Protein AF-A0A9W7FMJ3-F1 (afdb_monomer_lite)

Radius of gyration: 14.52 Å; chains: 1; bounding box: 30×24×42 Å

InterPro domains:
  IPR060751 Uncharacterised conserved protein UCP020893 [PF27721] (3-104)

Secondary structure (DSSP, 8-state):
-HHHHHHHHHHHHHHHHHHHHHHHT--TTSTTHHHHHHHHHHHHHHHHHHHHHHHHHHTTSHHHHHHHHHHHHHHHTT---TTHHHHHHHT--HHHHHHHHHHHHHHHHS--

Structure (mmCIF, N/CA/C/O backbone):
data_AF-A0A9W7FMJ3-F1
#
_entry.id   AF-A0A9W7FMJ3-F1
#
loop_
_atom_site.group_PDB
_atom_site.id
_atom_site.type_symbol
_atom_site.label_atom_id
_atom_site.label_alt_id
_atom_site.label_comp_id
_atom_site.label_asym_id
_atom_site.label_entity_id
_atom_site.label_seq_id
_atom_site.pdbx_PDB_ins_code
_atom_site.Cartn_x
_atom_site.Cartn_y
_atom_site.Cartn_z
_atom_site.occupancy
_atom_site.B_iso_or_equiv
_atom_site.auth_seq_id
_atom_site.auth_comp_id
_atom_site.auth_asym_id
_atom_site.auth_atom_id
_atom_site.pdbx_PDB_model_num
ATOM 1 N N . MET A 1 1 ? -12.040 -12.844 10.402 1.00 58.56 1 MET A N 1
ATOM 2 C CA . MET A 1 1 ? -12.272 -11.379 10.336 1.00 58.56 1 MET A CA 1
ATOM 3 C C . MET A 1 1 ? -10.943 -10.646 10.214 1.00 58.56 1 MET A C 1
ATOM 5 O O . MET A 1 1 ? -10.829 -9.826 9.324 1.00 58.56 1 MET A O 1
ATOM 9 N N . GLU A 1 2 ? -9.931 -11.008 11.012 1.00 62.91 2 GLU A N 1
ATOM 10 C CA . GLU A 1 2 ? -8.530 -10.559 10.854 1.00 62.91 2 GLU A CA 1
ATOM 11 C C . GLU A 1 2 ? -7.978 -10.772 9.437 1.00 62.91 2 GLU A C 1
ATOM 13 O O . GLU A 1 2 ? -7.602 -9.817 8.766 1.00 62.91 2 GLU A O 1
ATOM 18 N N . GLU A 1 3 ? -8.136 -11.988 8.911 1.00 81.25 3 GLU A N 1
ATOM 19 C CA . GLU A 1 3 ? -7.758 -12.336 7.535 1.00 81.25 3 GLU A CA 1
ATOM 20 C C . GLU A 1 3 ? -8.421 -11.443 6.468 1.00 81.25 3 GLU A C 1
ATOM 22 O O . GLU A 1 3 ? -7.859 -11.234 5.401 1.00 81.25 3 GLU A O 1
ATOM 27 N N . LEU A 1 4 ? -9.612 -10.881 6.725 1.00 87.00 4 LEU A N 1
ATOM 28 C CA . LEU A 1 4 ? -10.320 -10.063 5.732 1.00 87.00 4 LEU A CA 1
ATOM 29 C C . LEU A 1 4 ? -9.680 -8.676 5.571 1.00 87.00 4 LEU A C 1
ATOM 31 O O . LEU A 1 4 ? -9.635 -8.155 4.455 1.00 87.00 4 LEU A O 1
ATOM 35 N N . VAL A 1 5 ? -9.195 -8.080 6.666 1.00 91.25 5 VAL A N 1
ATOM 36 C CA . VAL A 1 5 ? -8.499 -6.785 6.639 1.00 91.25 5 VAL A CA 1
ATOM 37 C C . VAL A 1 5 ? -7.168 -6.942 5.915 1.00 91.25 5 VAL A C 1
ATOM 39 O O . VAL A 1 5 ? -6.920 -6.223 4.949 1.00 91.25 5 VAL A O 1
ATOM 42 N N . GLU A 1 6 ? -6.369 -7.938 6.298 1.00 90.88 6 GLU A N 1
ATOM 43 C CA . GLU A 1 6 ? -5.079 -8.216 5.661 1.00 90.88 6 GLU A CA 1
ATOM 44 C C . GLU A 1 6 ? -5.225 -8.525 4.168 1.00 90.88 6 GLU A C 1
ATOM 46 O O . GLU A 1 6 ? -4.547 -7.907 3.348 1.00 90.88 6 GLU A O 1
ATOM 51 N N . LEU A 1 7 ? -6.166 -9.397 3.781 1.00 91.56 7 LEU A N 1
ATOM 52 C CA . LEU A 1 7 ? -6.439 -9.689 2.368 1.00 91.56 7 LEU A CA 1
ATOM 53 C C . LEU A 1 7 ? -6.870 -8.434 1.596 1.00 91.56 7 LEU A C 1
ATOM 55 O O . LEU A 1 7 ? -6.494 -8.247 0.437 1.00 91.56 7 LEU A O 1
ATOM 59 N N . SER A 1 8 ? -7.654 -7.555 2.222 1.00 94.12 8 SER A N 1
ATOM 60 C CA . SER A 1 8 ? -8.094 -6.307 1.591 1.00 94.12 8 SER A CA 1
ATOM 61 C C . SER A 1 8 ? -6.945 -5.317 1.419 1.00 94.12 8 SER A C 1
ATOM 63 O O . SER A 1 8 ? -6.867 -4.653 0.387 1.00 94.12 8 SER A O 1
ATOM 65 N N . ILE A 1 9 ? -6.025 -5.257 2.381 1.00 95.44 9 ILE A N 1
ATOM 66 C CA . ILE A 1 9 ? -4.807 -4.449 2.297 1.00 95.44 9 ILE A CA 1
ATOM 67 C C . ILE A 1 9 ? -3.863 -5.009 1.228 1.00 95.44 9 ILE A C 1
ATOM 69 O O . ILE A 1 9 ? -3.369 -4.253 0.394 1.00 95.44 9 ILE A O 1
ATOM 73 N N . MET A 1 10 ? -3.679 -6.330 1.146 1.00 94.56 10 MET A N 1
ATOM 74 C CA . MET A 1 10 ? -2.869 -6.961 0.093 1.00 94.56 10 MET A CA 1
ATOM 75 C C . MET A 1 10 ? -3.399 -6.656 -1.317 1.00 94.56 10 MET A C 1
ATOM 77 O O . MET A 1 10 ? -2.602 -6.424 -2.228 1.00 94.56 10 MET A O 1
ATOM 81 N N . ASN A 1 11 ? -4.723 -6.551 -1.487 1.00 94.94 11 ASN A N 1
ATOM 82 C CA . ASN A 1 11 ? -5.364 -6.120 -2.740 1.00 94.94 11 ASN A CA 1
ATOM 83 C C . ASN A 1 11 ? -5.108 -4.646 -3.109 1.00 94.94 11 ASN A C 1
ATOM 85 O O . ASN A 1 11 ? -5.472 -4.215 -4.203 1.00 94.94 11 ASN A O 1
ATOM 89 N N . VAL A 1 12 ? -4.480 -3.871 -2.225 1.00 97.62 12 VAL A N 1
ATOM 90 C CA . VAL A 1 12 ? -3.972 -2.522 -2.501 1.00 97.62 12 VAL A CA 1
ATOM 91 C C . VAL A 1 12 ? -2.461 -2.557 -2.694 1.00 97.62 12 VAL A C 1
ATOM 93 O O . VAL A 1 12 ? -1.958 -2.076 -3.710 1.00 97.62 12 VAL A O 1
ATOM 96 N N . ILE A 1 13 ? -1.738 -3.156 -1.750 1.00 96.56 13 ILE A N 1
ATOM 97 C CA . ILE A 1 13 ? -0.274 -3.124 -1.699 1.00 96.56 13 ILE A CA 1
ATOM 98 C C . ILE A 1 13 ? 0.358 -3.871 -2.875 1.00 96.56 13 ILE A C 1
ATOM 100 O O . ILE A 1 13 ? 1.215 -3.312 -3.561 1.00 96.56 13 ILE A O 1
ATOM 104 N N . MET A 1 14 ? -0.084 -5.100 -3.170 1.00 96.69 14 MET A N 1
ATOM 105 C CA . MET A 1 14 ? 0.528 -5.884 -4.250 1.00 96.69 14 MET A CA 1
ATOM 106 C C . MET A 1 14 ? 0.305 -5.246 -5.629 1.00 96.69 14 MET A C 1
ATOM 108 O O . MET A 1 14 ? 1.280 -5.083 -6.364 1.00 96.69 14 MET A O 1
ATOM 112 N N . PRO A 1 15 ? -0.918 -4.816 -6.007 1.00 97.38 15 PRO A N 1
ATOM 113 C CA . PRO A 1 15 ? -1.113 -4.158 -7.296 1.00 97.38 15 PRO A CA 1
ATOM 114 C C . PRO A 1 15 ? -0.409 -2.797 -7.383 1.00 97.38 15 PRO A C 1
ATOM 116 O O . PRO A 1 15 ? 0.015 -2.410 -8.469 1.00 97.38 15 PRO A O 1
ATOM 119 N N . THR A 1 16 ? -0.214 -2.093 -6.263 1.00 97.81 16 THR A N 1
ATOM 120 C CA . THR A 1 16 ? 0.585 -0.854 -6.223 1.00 97.81 16 THR A CA 1
ATOM 121 C C . THR A 1 16 ? 2.052 -1.139 -6.559 1.00 97.81 16 THR A C 1
ATOM 123 O O . THR A 1 16 ? 2.614 -0.506 -7.456 1.00 97.81 16 THR A O 1
ATOM 126 N N . ALA A 1 17 ? 2.653 -2.154 -5.928 1.00 96.69 17 ALA A N 1
ATOM 127 C CA . ALA A 1 17 ? 4.023 -2.580 -6.223 1.00 96.69 17 ALA A CA 1
ATOM 128 C C . ALA A 1 17 ? 4.192 -3.073 -7.671 1.00 96.69 17 ALA A C 1
ATOM 130 O O . ALA A 1 17 ? 5.204 -2.787 -8.314 1.00 96.69 17 ALA A O 1
ATOM 131 N N . GLN A 1 18 ? 3.194 -3.783 -8.208 1.00 95.38 18 GLN A N 1
ATOM 132 C CA . GLN A 1 18 ? 3.182 -4.232 -9.603 1.00 95.38 18 GLN A CA 1
ATOM 133 C C . GLN A 1 18 ? 3.084 -3.063 -10.584 1.00 95.38 18 GLN A C 1
ATOM 135 O O . GLN A 1 18 ? 3.826 -3.020 -11.562 1.00 95.38 18 GLN A O 1
ATOM 140 N N . ALA A 1 19 ? 2.197 -2.099 -10.325 1.00 95.38 19 ALA A N 1
ATOM 141 C CA . ALA A 1 19 ? 2.082 -0.902 -11.149 1.00 95.38 19 ALA A CA 1
ATOM 142 C C . ALA A 1 19 ? 3.407 -0.130 -11.192 1.00 95.38 19 ALA A C 1
ATOM 144 O O . ALA A 1 19 ? 3.850 0.260 -12.271 1.00 95.38 19 ALA A O 1
ATOM 145 N N . CYS A 1 20 ? 4.063 0.025 -10.038 1.00 95.19 20 CYS A N 1
ATOM 146 C CA . CYS A 1 20 ? 5.390 0.626 -9.945 1.00 95.19 20 CYS A CA 1
ATOM 147 C C . CYS A 1 20 ? 6.422 -0.158 -10.777 1.00 95.19 20 CYS A C 1
ATOM 149 O O . CYS A 1 20 ? 7.081 0.428 -11.632 1.00 95.19 20 CYS A O 1
ATOM 151 N N . HIS A 1 21 ? 6.491 -1.485 -10.625 1.00 93.31 21 HIS A N 1
ATOM 152 C CA . HIS A 1 21 ? 7.405 -2.334 -11.396 1.00 93.31 21 HIS A CA 1
ATOM 153 C C . HIS A 1 21 ? 7.236 -2.167 -12.914 1.00 93.31 21 HIS A C 1
ATOM 155 O O . HIS A 1 21 ? 8.212 -1.939 -13.635 1.00 93.31 21 HIS A O 1
ATOM 161 N N . PHE A 1 22 ? 5.997 -2.238 -13.407 1.00 91.38 22 PHE A N 1
ATOM 162 C CA . PHE A 1 22 ? 5.728 -2.051 -14.830 1.00 91.38 22 PHE A CA 1
ATOM 163 C C . PHE A 1 22 ? 6.058 -0.630 -15.284 1.00 91.38 22 PHE A C 1
ATOM 165 O O . PHE A 1 22 ? 6.600 -0.472 -16.372 1.00 91.38 22 PHE A O 1
ATOM 172 N N . SER A 1 23 ? 5.805 0.383 -14.450 1.00 89.75 23 SER A N 1
ATOM 173 C CA . SER A 1 23 ? 6.173 1.770 -14.744 1.00 89.75 23 SER A CA 1
ATOM 174 C C . SER A 1 23 ? 7.684 1.951 -14.888 1.00 89.75 23 SER A C 1
ATOM 176 O O . SER A 1 23 ? 8.125 2.609 -15.825 1.00 89.75 23 SER A O 1
ATOM 178 N N . LEU A 1 24 ? 8.487 1.361 -13.999 1.00 85.44 24 LEU A N 1
ATOM 179 C CA . LEU A 1 24 ? 9.953 1.410 -14.080 1.00 85.44 24 LEU A CA 1
ATOM 180 C C . LEU A 1 24 ? 10.484 0.658 -15.310 1.00 85.44 24 LEU A C 1
ATOM 182 O O . LEU A 1 24 ? 11.507 1.025 -15.883 1.00 85.44 24 LEU A O 1
ATOM 186 N N . SER A 1 25 ? 9.749 -0.364 -15.749 1.00 83.31 25 SER A N 1
ATOM 187 C CA . SER A 1 25 ? 10.066 -1.170 -16.932 1.00 83.31 25 SER A CA 1
ATOM 188 C C . SER A 1 25 ? 9.666 -0.504 -18.258 1.00 83.31 25 SER A C 1
ATOM 190 O O . SER A 1 25 ? 10.028 -1.001 -19.328 1.00 83.31 25 SER A O 1
ATOM 192 N N . LEU A 1 26 ? 8.944 0.626 -18.231 1.00 78.06 26 LEU A N 1
ATOM 193 C CA . LEU A 1 26 ? 8.621 1.437 -19.412 1.00 78.06 26 LEU A CA 1
ATOM 194 C C . LEU A 1 26 ? 9.836 2.273 -19.845 1.00 78.06 26 LEU A C 1
ATOM 196 O O . LEU A 1 26 ? 9.830 3.501 -19.806 1.00 78.06 26 LEU A O 1
ATOM 200 N N . ASN A 1 27 ? 10.902 1.604 -20.278 1.00 65.06 27 ASN A N 1
ATOM 201 C CA . ASN A 1 27 ? 12.030 2.262 -20.924 1.00 65.06 27 ASN A CA 1
ATOM 202 C C . ASN A 1 27 ? 11.681 2.504 -22.409 1.00 65.06 27 ASN A C 1
ATOM 204 O O . ASN A 1 27 ? 11.331 1.549 -23.102 1.00 65.06 27 ASN A O 1
ATOM 208 N N . PRO A 1 28 ? 11.791 3.733 -22.952 1.00 58.41 28 PRO A N 1
ATOM 209 C CA . PRO A 1 28 ? 11.386 4.058 -24.329 1.00 58.41 28 PRO A CA 1
ATOM 210 C C . PRO A 1 28 ? 12.180 3.351 -25.449 1.00 58.41 28 PRO A C 1
ATOM 212 O O . PRO A 1 28 ? 11.983 3.664 -26.621 1.00 58.41 28 PRO A O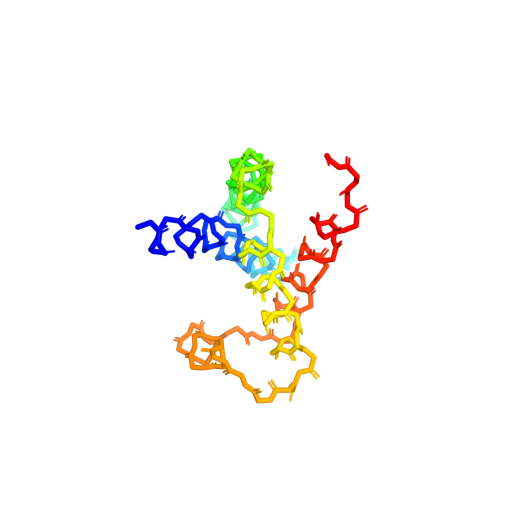 1
ATOM 215 N N . LYS A 1 29 ? 13.089 2.422 -25.124 1.00 55.59 29 LYS A N 1
ATOM 216 C CA . LYS A 1 29 ? 13.976 1.733 -26.076 1.00 55.59 29 LYS A CA 1
ATOM 217 C C . LYS A 1 29 ? 13.641 0.253 -26.322 1.00 55.59 29 LYS A C 1
ATOM 219 O O . LYS A 1 29 ? 14.372 -0.386 -27.073 1.00 55.59 29 LYS A O 1
ATOM 224 N N . THR A 1 30 ? 12.581 -0.297 -25.729 1.00 54.44 30 THR A N 1
ATOM 225 C CA . THR A 1 30 ? 12.204 -1.720 -25.863 1.00 54.44 30 THR A CA 1
ATOM 226 C C . THR A 1 30 ? 10.816 -1.905 -26.484 1.00 54.44 30 THR A C 1
ATOM 228 O O . THR A 1 30 ? 9.891 -1.152 -26.205 1.00 54.44 30 THR A O 1
ATOM 231 N N . GLU A 1 31 ? 10.644 -2.932 -27.322 1.00 56.19 31 GLU A N 1
ATOM 232 C CA . GLU A 1 31 ? 9.382 -3.228 -28.034 1.00 56.19 31 GLU A CA 1
ATOM 233 C C . GLU A 1 31 ? 8.222 -3.662 -27.103 1.00 56.19 31 GLU A C 1
ATOM 235 O O . GLU A 1 31 ? 7.060 -3.642 -27.501 1.00 56.19 31 GLU A O 1
ATOM 240 N N . GLU A 1 32 ? 8.499 -3.972 -25.831 1.00 61.28 32 GLU A N 1
ATOM 241 C CA . GLU A 1 32 ? 7.513 -4.394 -24.815 1.00 61.28 32 GLU A CA 1
ATOM 242 C C . GLU A 1 32 ? 6.661 -3.250 -24.221 1.00 61.28 32 GLU A C 1
ATOM 244 O O . GLU A 1 32 ? 5.830 -3.471 -23.333 1.00 61.28 32 GLU A O 1
ATOM 249 N N . LEU A 1 33 ? 6.822 -2.018 -24.719 1.00 67.38 33 LEU A N 1
ATOM 250 C CA . LEU A 1 33 ? 6.173 -0.811 -24.190 1.00 67.38 33 LEU A CA 1
ATOM 251 C C . LEU A 1 33 ? 4.644 -0.926 -24.075 1.00 67.38 33 LEU A C 1
ATOM 253 O O . LEU A 1 33 ? 4.064 -0.461 -23.094 1.00 67.38 33 LEU A O 1
ATOM 257 N N . GLN A 1 34 ? 3.971 -1.563 -25.038 1.00 72.38 34 GLN A N 1
ATOM 258 C CA . GLN A 1 34 ? 2.506 -1.644 -25.035 1.00 72.38 34 GLN A CA 1
ATOM 259 C C . GLN A 1 34 ? 1.964 -2.661 -24.013 1.00 72.38 34 GLN A C 1
ATOM 261 O O . GLN A 1 34 ? 0.926 -2.417 -23.386 1.00 72.38 34 GLN A O 1
ATOM 266 N N . GLY A 1 35 ? 2.670 -3.779 -23.813 1.00 78.44 35 GLY A N 1
ATOM 267 C CA . GLY A 1 35 ? 2.307 -4.804 -22.831 1.00 78.44 35 GLY A CA 1
ATOM 268 C C . GLY A 1 35 ? 2.465 -4.283 -21.405 1.00 78.44 35 GLY A C 1
ATOM 269 O O . GLY A 1 35 ? 1.506 -4.292 -20.630 1.00 78.44 35 GLY A O 1
ATOM 270 N N . ASN A 1 36 ? 3.633 -3.711 -21.102 1.00 84.25 36 ASN A N 1
ATOM 271 C CA . ASN A 1 36 ? 3.930 -3.152 -19.782 1.00 84.25 36 ASN A CA 1
ATOM 272 C C . ASN A 1 36 ? 3.016 -1.968 -19.441 1.00 84.25 36 ASN A C 1
ATOM 274 O O . ASN A 1 36 ? 2.527 -1.879 -18.316 1.00 84.25 36 ASN A O 1
ATOM 278 N N . ALA A 1 37 ? 2.674 -1.112 -20.411 1.00 85.88 37 ALA A N 1
ATOM 279 C CA . ALA A 1 37 ? 1.736 -0.010 -20.185 1.00 85.88 37 ALA A CA 1
ATOM 280 C C . ALA A 1 37 ? 0.318 -0.510 -19.854 1.00 85.88 37 ALA A C 1
ATOM 282 O O . ALA A 1 37 ? -0.366 0.052 -18.994 1.00 85.88 37 ALA A O 1
ATOM 283 N N . THR A 1 38 ? -0.124 -1.586 -20.512 1.00 90.25 38 THR A N 1
ATOM 284 C CA . THR A 1 38 ? -1.433 -2.201 -20.251 1.00 90.25 38 THR A CA 1
ATOM 285 C C . THR A 1 38 ? -1.474 -2.834 -18.862 1.00 90.25 38 THR A C 1
ATOM 287 O O . THR A 1 38 ? -2.425 -2.606 -18.111 1.00 90.25 38 THR A O 1
ATOM 290 N N . MET A 1 39 ? -0.425 -3.574 -18.494 1.00 92.88 39 MET A N 1
ATOM 291 C CA . MET A 1 39 ? -0.308 -4.200 -17.177 1.00 92.88 39 MET A CA 1
ATOM 292 C C . MET A 1 39 ? -0.235 -3.157 -16.062 1.00 92.88 39 MET A C 1
ATOM 294 O O . MET A 1 39 ? -1.008 -3.246 -15.111 1.00 92.88 39 MET A O 1
ATOM 298 N N . MET A 1 40 ? 0.577 -2.107 -16.228 1.00 94.00 40 MET A N 1
ATOM 299 C CA . MET A 1 40 ? 0.630 -0.967 -15.308 1.00 94.00 40 MET A CA 1
ATOM 300 C C . MET A 1 40 ? -0.766 -0.382 -15.071 1.00 94.00 40 MET A C 1
ATOM 302 O O . MET A 1 40 ? -1.202 -0.245 -13.929 1.00 94.00 40 MET A O 1
ATOM 306 N N . LYS A 1 41 ? -1.504 -0.079 -16.148 1.00 93.50 41 LYS A N 1
ATOM 307 C CA . LYS A 1 41 ? -2.855 0.487 -16.052 1.00 93.50 41 LYS A CA 1
ATOM 308 C C . LYS A 1 41 ? -3.829 -0.456 -15.340 1.00 93.50 41 LYS A C 1
ATOM 310 O O . LYS A 1 41 ? -4.648 -0.000 -14.543 1.00 93.50 41 LYS A O 1
ATOM 315 N N . SER A 1 42 ? -3.752 -1.756 -15.618 1.00 96.12 42 SER A N 1
ATOM 316 C CA . SER A 1 42 ? -4.591 -2.766 -14.964 1.00 96.12 42 SER A CA 1
ATOM 317 C C . SER A 1 42 ? -4.286 -2.883 -13.467 1.00 96.12 42 SER A C 1
ATOM 319 O O . SER A 1 42 ? -5.208 -2.936 -12.648 1.00 96.12 42 SER A O 1
ATOM 321 N N . SER A 1 43 ? -3.006 -2.873 -13.094 1.00 96.88 43 SER A N 1
ATOM 322 C CA . SER A 1 43 ? -2.562 -2.908 -11.699 1.00 96.88 43 SER A CA 1
ATOM 323 C C . SER A 1 43 ? -2.990 -1.651 -10.936 1.00 96.88 43 SER A C 1
ATOM 325 O O . SER A 1 43 ? -3.543 -1.779 -9.845 1.00 96.88 43 SER A O 1
ATOM 327 N N . LEU A 1 44 ? -2.866 -0.458 -11.536 1.00 95.88 44 LEU A N 1
ATOM 328 C CA . LEU A 1 44 ? -3.368 0.796 -10.951 1.00 95.88 44 LEU A CA 1
ATOM 329 C C . LEU A 1 44 ? -4.879 0.747 -10.705 1.00 95.88 44 LEU A C 1
ATOM 331 O O . LEU A 1 44 ? -5.337 1.030 -9.601 1.00 95.88 44 LEU A O 1
ATOM 335 N N . LEU A 1 45 ? -5.658 0.312 -11.700 1.00 96.69 45 LEU A N 1
ATOM 336 C CA . LEU A 1 45 ? -7.109 0.185 -11.554 1.00 96.69 45 LEU A CA 1
ATOM 337 C C . LEU A 1 45 ? -7.491 -0.816 -10.452 1.00 96.69 45 LEU A C 1
ATOM 339 O O . LEU A 1 45 ? -8.487 -0.628 -9.750 1.00 96.69 45 LEU A O 1
ATOM 343 N N . THR A 1 46 ? -6.720 -1.894 -10.312 1.00 97.06 46 THR A N 1
ATOM 344 C CA . THR A 1 46 ? -6.932 -2.897 -9.263 1.00 97.06 46 THR A CA 1
ATOM 345 C C . THR A 1 46 ? -6.646 -2.302 -7.888 1.00 97.06 46 THR A C 1
ATOM 347 O O . THR A 1 46 ? -7.510 -2.398 -7.016 1.00 97.06 46 THR A O 1
ATOM 350 N N . ALA A 1 47 ? -5.514 -1.607 -7.720 1.00 97.00 47 ALA A N 1
ATOM 351 C CA . ALA A 1 47 ? -5.180 -0.903 -6.483 1.00 97.00 47 ALA A CA 1
ATOM 352 C C . ALA A 1 47 ? -6.275 0.107 -6.104 1.00 97.00 47 ALA A C 1
ATOM 354 O O . ALA A 1 47 ? -6.770 0.086 -4.981 1.00 97.00 47 ALA A O 1
ATOM 355 N N . GLU A 1 48 ? -6.736 0.936 -7.046 1.00 96.31 48 GLU A N 1
ATOM 356 C CA . GLU A 1 48 ? -7.798 1.925 -6.812 1.00 96.31 48 GLU A CA 1
ATOM 357 C C . GLU A 1 48 ? -9.116 1.296 -6.343 1.00 96.31 48 GLU A C 1
ATOM 359 O O . GLU A 1 48 ? -9.791 1.828 -5.458 1.00 96.31 48 GLU A O 1
ATOM 364 N N . LYS A 1 49 ? -9.507 0.160 -6.930 1.00 95.88 49 LYS A N 1
ATOM 365 C CA . LYS A 1 49 ? -10.693 -0.581 -6.481 1.00 95.88 49 LYS A CA 1
ATOM 366 C C . LYS A 1 49 ? -10.474 -1.195 -5.100 1.00 95.88 49 LYS A C 1
ATOM 368 O O . LYS A 1 49 ? -11.390 -1.139 -4.282 1.00 95.88 49 LYS A O 1
ATOM 373 N N . GLY A 1 50 ? -9.278 -1.722 -4.835 1.00 96.56 50 GLY A N 1
ATOM 374 C CA . GLY A 1 50 ? -8.872 -2.212 -3.519 1.00 96.56 50 GLY A CA 1
ATOM 375 C C . GLY A 1 50 ? -9.002 -1.131 -2.448 1.00 96.56 50 GLY A C 1
ATOM 376 O O . GLY A 1 50 ? -9.619 -1.373 -1.415 1.00 96.56 50 GLY A O 1
ATOM 377 N N . VAL A 1 51 ? -8.542 0.094 -2.733 1.00 96.75 51 VAL A N 1
ATOM 378 C CA . VAL A 1 51 ? -8.657 1.234 -1.809 1.00 96.75 51 VAL A CA 1
ATOM 379 C C . VAL A 1 51 ? -10.115 1.513 -1.462 1.00 96.75 51 VAL A C 1
ATOM 381 O O . VAL A 1 51 ? -10.440 1.661 -0.290 1.00 96.75 51 VAL A O 1
ATOM 384 N N . LYS A 1 52 ? -11.026 1.508 -2.443 1.00 94.50 52 LYS A N 1
ATOM 385 C CA . LYS A 1 52 ? -12.462 1.721 -2.183 1.00 94.50 52 LYS A CA 1
ATOM 386 C C . LYS A 1 52 ? -13.056 0.655 -1.262 1.00 94.50 52 LYS A C 1
ATOM 388 O O . LYS A 1 52 ? -13.857 0.977 -0.389 1.00 94.50 52 LYS A O 1
ATOM 393 N N . VAL A 1 53 ? -12.675 -0.610 -1.446 1.00 94.06 53 VAL A N 1
ATOM 394 C CA . VAL A 1 53 ? -13.104 -1.702 -0.556 1.00 94.06 53 VAL A CA 1
ATOM 395 C C . VAL A 1 53 ? -12.530 -1.497 0.844 1.00 94.06 53 VAL A C 1
ATOM 397 O O . VAL A 1 53 ? -13.265 -1.577 1.829 1.00 94.06 53 VAL A O 1
ATOM 400 N N . LEU A 1 54 ? -11.243 -1.162 0.933 1.00 95.25 54 LEU A N 1
ATOM 401 C CA . LEU A 1 54 ? -10.562 -0.928 2.198 1.00 95.25 54 LEU A CA 1
ATOM 402 C C . LEU A 1 54 ? -11.153 0.267 2.958 1.00 95.25 54 LEU A C 1
ATOM 404 O O . LEU A 1 54 ? -11.349 0.168 4.160 1.00 95.25 54 LEU A O 1
ATOM 408 N N . GLN A 1 55 ? -11.539 1.349 2.279 1.00 93.94 55 GLN A N 1
ATOM 409 C CA . GLN A 1 55 ? -12.239 2.490 2.883 1.00 93.94 55 GLN A CA 1
ATOM 410 C C . GLN A 1 55 ? -13.593 2.086 3.487 1.00 93.94 55 GLN A C 1
ATOM 412 O O . GLN A 1 55 ? -13.968 2.563 4.559 1.00 93.94 55 GLN A O 1
ATOM 417 N N . VAL A 1 56 ? -14.341 1.192 2.829 1.00 93.69 56 VAL A N 1
ATOM 418 C CA . VAL A 1 56 ? -15.601 0.664 3.381 1.00 93.69 56 VAL A CA 1
ATOM 419 C C . VAL A 1 56 ? -15.343 -0.165 4.640 1.00 93.69 56 VAL A C 1
ATOM 421 O O . VAL A 1 56 ? -16.113 -0.061 5.596 1.00 93.69 56 VAL A O 1
ATOM 424 N N . LEU A 1 57 ? -14.264 -0.953 4.664 1.00 93.69 57 LEU A N 1
ATOM 425 C CA . LEU A 1 57 ? -13.847 -1.694 5.857 1.00 93.69 57 LEU A CA 1
ATOM 426 C C . LEU A 1 57 ? -13.353 -0.761 6.964 1.00 93.69 57 LEU A C 1
ATOM 428 O O . LEU A 1 57 ? -13.769 -0.921 8.107 1.00 93.69 57 LEU A O 1
ATOM 432 N N . ARG A 1 58 ? -12.568 0.267 6.629 1.00 94.19 58 ARG A N 1
ATOM 433 C CA . ARG A 1 58 ? -12.051 1.281 7.559 1.00 94.19 58 ARG A CA 1
ATOM 434 C C . ARG A 1 58 ? -13.170 2.004 8.308 1.00 94.19 58 ARG A C 1
ATOM 436 O O . ARG A 1 58 ? -13.038 2.262 9.494 1.00 94.19 58 ARG A O 1
ATOM 443 N N . ARG A 1 59 ? -14.322 2.247 7.669 1.00 93.88 59 ARG A N 1
ATOM 444 C CA . ARG A 1 59 ? -15.517 2.803 8.345 1.00 93.88 59 ARG A CA 1
ATOM 445 C C . ARG A 1 59 ? -16.075 1.917 9.463 1.00 93.88 59 ARG A C 1
ATOM 447 O O . ARG A 1 59 ? -16.843 2.403 10.286 1.00 93.88 59 ARG A O 1
ATOM 454 N N . ARG A 1 60 ? -15.770 0.618 9.455 1.00 92.75 60 ARG A N 1
ATOM 455 C CA . ARG A 1 60 ? -16.307 -0.382 10.393 1.00 92.75 60 ARG A CA 1
ATOM 456 C C . ARG A 1 60 ? -15.256 -0.895 11.373 1.00 92.75 60 ARG A C 1
ATOM 458 O O . ARG A 1 60 ? -15.587 -1.161 12.519 1.00 92.75 60 ARG A O 1
ATOM 465 N N . GLU A 1 61 ? -14.014 -1.023 10.922 1.00 93.94 61 GLU A N 1
ATOM 466 C CA . GLU A 1 61 ? -12.881 -1.579 11.669 1.00 93.94 61 GLU A CA 1
ATOM 467 C C . GLU A 1 61 ? -11.687 -0.612 11.628 1.00 93.94 61 GLU A C 1
ATOM 469 O O . GLU A 1 61 ? -10.568 -1.009 11.305 1.00 93.94 61 GLU A O 1
ATOM 474 N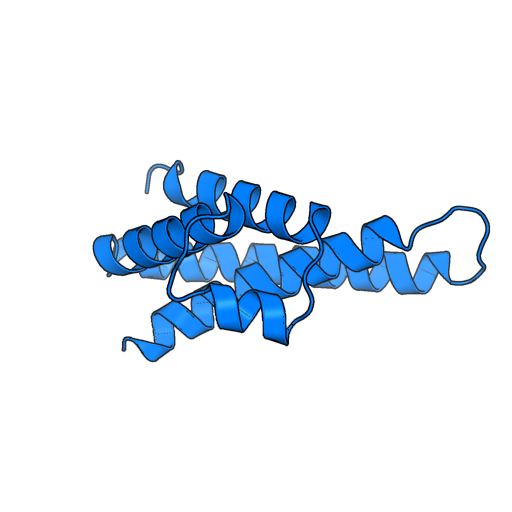 N . ARG A 1 62 ? -11.936 0.675 11.919 1.00 93.75 62 ARG A N 1
ATOM 475 C CA . ARG A 1 62 ? -10.954 1.760 11.759 1.00 93.75 62 ARG A CA 1
ATOM 476 C C . ARG A 1 62 ? -9.621 1.450 12.418 1.00 93.75 62 ARG A C 1
ATOM 478 O O . ARG A 1 62 ? -8.618 1.430 11.724 1.00 93.75 62 ARG A O 1
ATOM 485 N N . ASP A 1 63 ? -9.625 1.158 13.715 1.00 95.25 63 ASP A N 1
ATOM 486 C CA . ASP A 1 63 ? -8.391 0.969 14.485 1.00 95.25 63 ASP A CA 1
ATOM 487 C C . ASP A 1 63 ? -7.545 -0.193 13.948 1.00 95.25 63 ASP A C 1
ATOM 489 O O . ASP A 1 63 ? -6.320 -0.138 13.972 1.00 95.25 63 ASP A O 1
ATOM 493 N N . ARG A 1 64 ? -8.194 -1.236 13.413 1.00 94.62 64 ARG A N 1
ATOM 494 C CA . ARG A 1 64 ? -7.496 -2.387 12.829 1.00 94.62 64 ARG A CA 1
ATOM 495 C C . ARG A 1 64 ? -6.902 -2.039 11.475 1.00 94.62 64 ARG A C 1
ATOM 497 O O . ARG A 1 64 ? -5.737 -2.323 11.241 1.00 94.62 64 ARG A O 1
ATOM 504 N N . VAL A 1 65 ? -7.686 -1.412 10.598 1.00 96.12 65 VAL A N 1
ATOM 505 C CA . VAL A 1 65 ? -7.201 -0.984 9.279 1.00 96.12 65 VAL A CA 1
ATOM 506 C C . VAL A 1 65 ? -6.073 0.037 9.430 1.00 96.12 65 VAL A C 1
ATOM 508 O O . VAL A 1 65 ? -5.028 -0.133 8.810 1.00 96.12 65 VAL A O 1
ATOM 511 N N . ASP A 1 66 ? -6.262 1.053 10.274 1.00 96.81 66 ASP A N 1
ATOM 512 C CA . ASP A 1 66 ? -5.283 2.117 10.504 1.00 96.81 66 ASP A CA 1
ATOM 513 C C . ASP A 1 66 ? -4.019 1.534 11.146 1.00 96.81 66 ASP A C 1
ATOM 515 O O . ASP A 1 66 ? -2.930 1.752 10.626 1.00 96.81 66 ASP A O 1
ATOM 519 N N . GLY A 1 67 ? -4.154 0.678 12.166 1.00 95.75 67 GLY A N 1
ATOM 520 C CA . GLY A 1 67 ? -3.015 0.005 12.796 1.00 95.75 67 GLY A CA 1
ATOM 521 C C . GLY A 1 67 ? -2.220 -0.890 11.838 1.00 95.75 67 GLY A C 1
ATOM 522 O O . GLY A 1 67 ? -0.988 -0.879 11.863 1.00 95.75 67 GLY A O 1
ATOM 523 N N . THR A 1 68 ? -2.884 -1.636 10.946 1.00 96.00 68 THR A N 1
ATOM 524 C CA . THR A 1 68 ? -2.177 -2.439 9.934 1.00 96.00 68 THR A CA 1
ATOM 525 C C . THR A 1 68 ? -1.487 -1.554 8.890 1.00 96.00 68 THR A C 1
ATOM 527 O O . THR A 1 68 ? -0.344 -1.829 8.530 1.00 96.00 68 THR A O 1
ATOM 530 N N . LEU A 1 69 ? -2.130 -0.476 8.424 1.00 97.00 69 LEU A N 1
ATOM 531 C CA . LEU A 1 69 ? -1.522 0.477 7.483 1.00 97.00 69 LEU A CA 1
ATOM 532 C C . LEU A 1 69 ? -0.321 1.212 8.099 1.00 97.00 69 LEU A C 1
ATOM 534 O O . LEU A 1 69 ? 0.690 1.392 7.425 1.00 97.00 69 LEU A O 1
ATOM 538 N N . GLU A 1 70 ? -0.397 1.585 9.377 1.00 96.62 70 GLU A N 1
ATOM 539 C CA . GLU A 1 70 ? 0.717 2.172 10.130 1.00 96.62 70 GLU A CA 1
ATOM 540 C C . GLU A 1 70 ? 1.863 1.173 10.338 1.00 96.62 70 GLU A C 1
ATOM 542 O O . GLU A 1 70 ? 3.030 1.548 10.233 1.00 96.62 70 GLU A O 1
ATOM 547 N N . SER A 1 71 ? 1.558 -0.104 10.599 1.00 95.88 71 SER A N 1
ATOM 548 C CA . SER A 1 71 ? 2.567 -1.171 10.672 1.00 95.88 71 SER A CA 1
ATOM 549 C C . SER A 1 71 ? 3.312 -1.313 9.339 1.00 95.88 71 SER A C 1
ATOM 551 O O . SER A 1 71 ? 4.540 -1.289 9.313 1.00 95.88 71 SER A O 1
ATOM 553 N N . ILE A 1 72 ? 2.581 -1.325 8.218 1.00 96.19 72 ILE A N 1
ATOM 554 C CA . ILE A 1 72 ? 3.170 -1.336 6.870 1.00 96.19 72 ILE A CA 1
ATOM 555 C C . ILE A 1 72 ? 4.034 -0.099 6.624 1.00 96.19 72 ILE A C 1
ATOM 557 O O . ILE A 1 72 ? 5.140 -0.234 6.101 1.00 96.19 72 ILE A O 1
ATOM 561 N N . ARG A 1 73 ? 3.549 1.100 6.977 1.00 95.75 73 ARG A N 1
ATOM 562 C CA . ARG A 1 73 ? 4.294 2.349 6.765 1.00 95.75 73 ARG A CA 1
ATOM 563 C C . ARG A 1 73 ? 5.631 2.330 7.504 1.00 95.75 73 ARG A C 1
ATOM 565 O O . ARG A 1 73 ? 6.654 2.606 6.891 1.00 95.75 73 ARG A O 1
ATOM 572 N N . ARG A 1 74 ?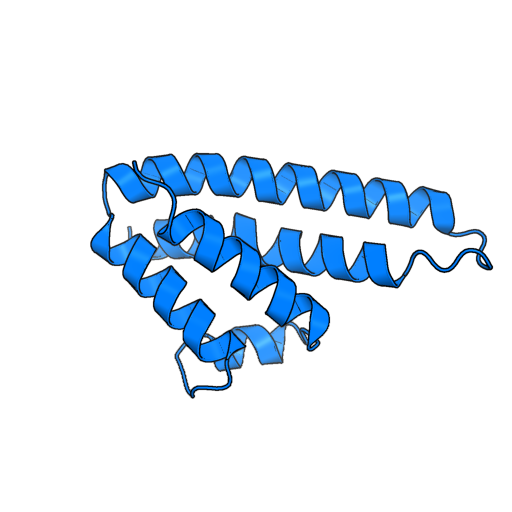 5.635 1.906 8.769 1.00 95.19 74 ARG A N 1
ATOM 573 C CA . ARG A 1 74 ? 6.866 1.755 9.559 1.00 95.19 74 ARG A CA 1
ATOM 574 C C . ARG A 1 74 ? 7.850 0.779 8.911 1.00 95.19 74 ARG A C 1
ATOM 576 O O . ARG A 1 74 ? 9.032 1.087 8.799 1.00 95.19 74 ARG A O 1
ATOM 583 N N . THR A 1 75 ? 7.367 -0.349 8.386 1.00 94.69 75 THR A N 1
ATOM 584 C CA . THR A 1 75 ? 8.219 -1.289 7.637 1.00 94.69 75 THR A CA 1
ATOM 585 C C . THR A 1 75 ? 8.770 -0.686 6.337 1.00 94.69 75 THR A C 1
ATOM 587 O O . THR A 1 75 ? 9.918 -0.945 5.981 1.00 94.69 75 THR A O 1
ATOM 590 N N . VAL A 1 76 ? 7.993 0.133 5.617 1.00 94.44 76 VAL A N 1
ATOM 591 C CA . VAL A 1 76 ? 8.496 0.891 4.452 1.00 94.44 76 VAL A CA 1
ATOM 592 C C . VAL A 1 76 ? 9.610 1.859 4.862 1.00 94.44 76 VAL A C 1
ATOM 594 O O . VAL A 1 76 ? 10.594 1.985 4.138 1.00 94.44 76 VAL A O 1
ATOM 597 N N . GLU A 1 77 ? 9.477 2.496 6.026 1.00 93.31 77 GLU A N 1
ATOM 598 C CA . GLU A 1 77 ? 10.448 3.436 6.607 1.00 93.31 77 GLU A CA 1
ATOM 599 C C . GLU A 1 77 ? 11.692 2.739 7.203 1.00 93.31 77 GLU A C 1
ATOM 601 O O . GLU A 1 77 ? 12.632 3.410 7.629 1.00 93.31 77 GLU A O 1
ATOM 606 N N . GLY A 1 78 ? 11.737 1.401 7.181 1.00 90.12 78 GLY A N 1
ATOM 607 C CA . GLY A 1 78 ? 12.874 0.598 7.638 1.00 90.12 78 GLY A CA 1
ATOM 608 C C . GLY A 1 78 ? 12.829 0.204 9.114 1.00 90.12 78 GLY A C 1
ATOM 609 O O . GLY A 1 78 ? 13.830 -0.282 9.637 1.00 90.12 78 GLY A O 1
ATOM 610 N N . GLU A 1 79 ? 11.699 0.399 9.795 1.00 91.62 79 GLU A N 1
ATOM 611 C CA . GLU A 1 79 ? 11.497 -0.139 11.140 1.00 91.62 79 GLU A CA 1
ATOM 612 C C . GLU A 1 79 ? 11.195 -1.646 11.084 1.00 91.62 79 GLU A C 1
ATOM 614 O O . GLU A 1 79 ? 10.391 -2.103 10.263 1.00 91.62 79 GLU A O 1
ATOM 619 N N . GLU A 1 80 ? 11.807 -2.414 11.992 1.00 87.62 80 GLU A N 1
ATOM 620 C CA . GLU A 1 80 ? 11.500 -3.838 12.174 1.00 87.62 80 GLU A CA 1
ATOM 621 C C . GLU A 1 80 ? 10.011 -4.015 12.505 1.00 87.62 80 GLU A C 1
ATOM 623 O O . GLU A 1 80 ? 9.454 -3.339 13.378 1.00 87.62 80 GLU A O 1
ATOM 628 N N . GLY A 1 81 ? 9.345 -4.935 11.807 1.00 85.25 81 GLY A N 1
ATOM 629 C CA . GLY A 1 81 ? 7.906 -5.107 11.951 1.00 85.25 81 GLY A CA 1
ATOM 630 C C . GLY A 1 81 ? 7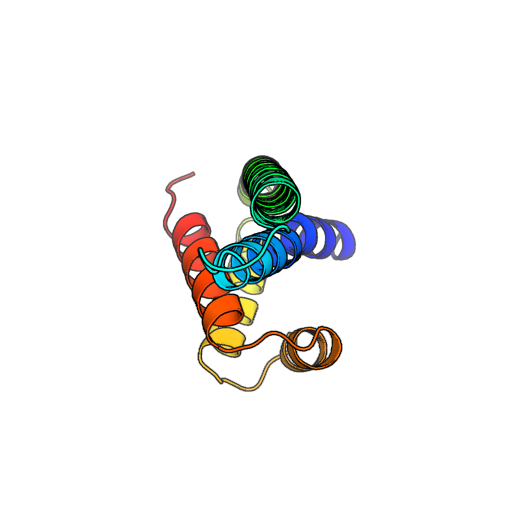.354 -6.340 11.251 1.00 85.25 81 GLY A C 1
ATOM 631 O O . GLY A 1 81 ? 8.033 -7.033 10.498 1.00 85.25 81 GLY A O 1
ATOM 632 N N . GLU A 1 82 ? 6.070 -6.601 11.486 1.00 88.38 82 GLU A N 1
ATOM 633 C CA . GLU A 1 82 ? 5.373 -7.811 11.023 1.00 88.38 82 GLU A CA 1
ATOM 634 C C . GLU A 1 82 ? 5.380 -7.978 9.492 1.00 88.38 82 GLU A C 1
ATOM 636 O O . GLU A 1 82 ? 5.276 -9.094 8.983 1.00 88.38 82 GLU A O 1
ATOM 641 N N . TRP A 1 83 ? 5.529 -6.879 8.749 1.00 92.56 83 TRP A N 1
ATOM 642 C CA . TRP A 1 83 ? 5.480 -6.860 7.286 1.00 92.56 83 TRP A CA 1
ATOM 643 C C . TRP A 1 83 ? 6.844 -7.018 6.607 1.00 92.56 83 TRP A C 1
ATOM 645 O O . TRP A 1 83 ? 6.898 -7.132 5.380 1.00 92.56 83 TRP A O 1
ATOM 655 N N . GLU A 1 84 ? 7.939 -7.075 7.369 1.00 92.81 84 GLU A N 1
ATOM 656 C CA . GLU A 1 84 ? 9.295 -7.201 6.825 1.00 92.81 84 GLU A CA 1
ATOM 657 C C . GLU A 1 84 ? 9.440 -8.483 5.993 1.00 92.81 84 GLU A C 1
ATOM 659 O O . GLU A 1 84 ? 9.740 -8.424 4.800 1.00 92.81 84 GLU A O 1
ATOM 664 N N . VAL A 1 85 ? 9.067 -9.630 6.574 1.00 91.50 85 VAL A N 1
ATOM 665 C CA . VAL A 1 85 ? 9.091 -10.942 5.900 1.00 91.50 85 VAL A CA 1
ATOM 666 C C . VAL A 1 85 ? 8.244 -10.936 4.628 1.00 91.50 85 VAL A C 1
ATOM 668 O O . VAL A 1 85 ? 8.588 -11.582 3.636 1.00 91.50 85 VAL A O 1
ATOM 671 N N . PHE A 1 86 ? 7.121 -10.213 4.629 1.00 91.62 86 PHE A N 1
ATOM 672 C CA . PHE A 1 86 ? 6.278 -10.090 3.446 1.00 91.62 86 PHE A CA 1
ATOM 673 C C . PHE A 1 86 ? 7.002 -9.321 2.331 1.00 91.62 86 PHE A C 1
ATOM 675 O O . PHE A 1 86 ? 7.058 -9.811 1.202 1.00 91.62 86 PHE A O 1
ATOM 682 N N . PHE A 1 87 ? 7.592 -8.161 2.625 1.00 94.06 87 PHE A N 1
ATOM 683 C CA . PHE A 1 87 ? 8.329 -7.381 1.626 1.00 94.06 87 PHE A CA 1
ATOM 684 C C . PHE A 1 87 ? 9.574 -8.095 1.105 1.00 94.06 87 PHE A C 1
ATOM 686 O O . PHE A 1 87 ? 9.826 -8.050 -0.100 1.00 94.06 87 PHE A O 1
ATOM 693 N N . GLU A 1 88 ? 10.310 -8.791 1.970 1.00 92.62 88 GLU A N 1
ATOM 694 C CA . GLU A 1 88 ? 11.457 -9.605 1.566 1.00 92.62 88 GLU A CA 1
ATOM 695 C C . GLU A 1 88 ? 11.037 -10.756 0.653 1.00 92.62 88 GLU A C 1
ATOM 697 O O . GLU A 1 88 ? 11.608 -10.944 -0.422 1.00 92.62 88 GLU A O 1
ATOM 702 N N . LYS A 1 89 ? 9.986 -11.495 1.033 1.00 92.62 89 LYS A N 1
ATOM 703 C CA . LYS A 1 89 ? 9.471 -12.630 0.255 1.00 92.62 89 LYS A CA 1
ATOM 704 C C . LYS A 1 89 ? 9.045 -12.228 -1.154 1.00 92.62 89 LYS A C 1
ATOM 706 O O . LYS A 1 89 ? 9.230 -13.005 -2.089 1.00 92.62 89 LYS A O 1
ATOM 711 N N . TRP A 1 90 ? 8.441 -11.052 -1.301 1.00 92.31 90 TRP A N 1
ATOM 712 C CA . TRP A 1 90 ? 8.006 -10.532 -2.597 1.00 92.31 90 TRP A CA 1
ATOM 713 C C . TRP A 1 90 ? 9.085 -9.724 -3.330 1.00 92.31 90 TRP A C 1
ATOM 715 O O . TRP A 1 90 ? 8.871 -9.348 -4.482 1.00 92.31 90 TRP A O 1
ATOM 725 N N . GLY A 1 91 ? 10.241 -9.496 -2.700 1.00 92.81 91 GLY A N 1
ATOM 726 C CA . GLY A 1 91 ? 11.392 -8.839 -3.313 1.00 92.81 91 GLY A CA 1
ATOM 727 C C . GLY A 1 91 ? 11.122 -7.395 -3.737 1.00 92.81 91 GLY A C 1
ATOM 728 O O . GLY A 1 91 ? 11.585 -6.982 -4.798 1.00 92.81 91 GLY A O 1
ATOM 729 N N . TYR A 1 92 ? 10.341 -6.637 -2.961 1.00 94.06 92 TYR A N 1
ATOM 730 C CA . TYR A 1 92 ? 10.042 -5.241 -3.297 1.00 94.06 92 TYR A CA 1
ATOM 731 C C . TYR A 1 92 ? 11.269 -4.341 -3.104 1.00 94.06 92 TYR A C 1
ATOM 733 O O . TYR A 1 92 ? 11.838 -4.279 -2.013 1.00 94.06 92 TYR A O 1
ATOM 741 N N . GLY A 1 93 ? 11.644 -3.627 -4.166 1.00 93.50 93 GLY A N 1
ATOM 742 C CA . GLY A 1 93 ? 12.676 -2.594 -4.168 1.00 93.50 93 GLY A CA 1
ATOM 743 C C . GLY A 1 93 ? 12.215 -1.278 -3.538 1.00 93.50 93 GLY A C 1
ATOM 744 O O . GLY A 1 93 ? 11.046 -1.117 -3.175 1.00 93.50 93 GLY A O 1
ATOM 745 N N . GLU A 1 94 ? 13.147 -0.332 -3.415 1.00 94.25 94 GLU A N 1
ATOM 746 C CA . GLU A 1 94 ? 12.940 0.947 -2.722 1.00 94.25 94 GLU A CA 1
ATOM 747 C C . GLU A 1 94 ? 11.788 1.758 -3.327 1.00 94.25 94 GLU A C 1
AT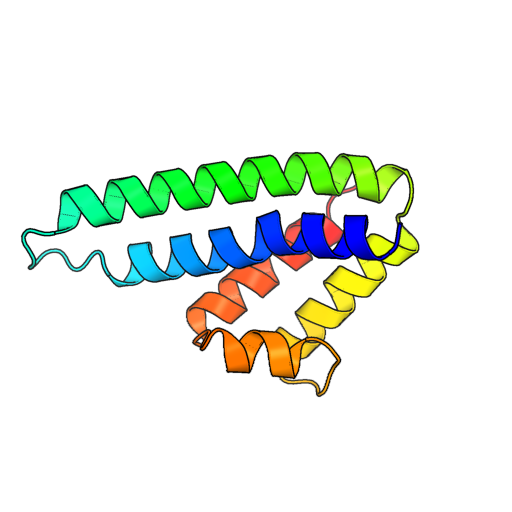OM 749 O O . GLU A 1 94 ? 10.881 2.154 -2.599 1.00 94.25 94 GLU A O 1
ATOM 754 N N . GLU A 1 95 ? 11.728 1.905 -4.652 1.00 95.38 95 GLU A N 1
ATOM 755 C CA . GLU A 1 95 ? 10.674 2.677 -5.321 1.00 95.38 95 GLU A CA 1
ATOM 756 C C . GLU A 1 95 ? 9.284 2.045 -5.142 1.00 95.38 95 GLU A C 1
ATOM 758 O O . GLU A 1 95 ? 8.269 2.736 -5.050 1.00 95.38 95 GLU A O 1
ATOM 763 N N . GLN A 1 96 ? 9.210 0.713 -5.071 1.00 96.38 96 GLN A N 1
ATOM 764 C CA . GLN A 1 96 ? 7.947 0.008 -4.839 1.00 96.38 96 GLN A CA 1
ATOM 765 C C . GLN A 1 96 ? 7.476 0.210 -3.398 1.00 96.38 96 GLN A C 1
ATOM 767 O O . GLN A 1 96 ? 6.287 0.450 -3.177 1.00 96.38 96 GLN A O 1
ATOM 772 N N . LYS A 1 97 ? 8.403 0.144 -2.432 1.00 96.06 97 LYS A N 1
ATOM 773 C CA . LYS A 1 97 ? 8.131 0.434 -1.020 1.00 96.06 97 LYS A CA 1
ATOM 774 C C . LYS A 1 97 ? 7.687 1.886 -0.836 1.00 96.06 97 LYS A C 1
ATOM 776 O O . LYS A 1 97 ? 6.678 2.110 -0.179 1.00 96.06 97 LYS A O 1
ATOM 781 N N . GLU A 1 98 ? 8.341 2.844 -1.490 1.00 96.19 98 GLU A N 1
ATOM 782 C CA . GLU A 1 98 ? 7.946 4.259 -1.479 1.00 96.19 98 GLU A CA 1
ATOM 783 C C . GLU A 1 98 ? 6.497 4.440 -1.963 1.00 96.19 98 GLU A C 1
ATOM 785 O O . GLU A 1 98 ? 5.678 5.043 -1.269 1.00 96.19 98 GLU A O 1
ATOM 790 N N . LYS A 1 99 ? 6.121 3.829 -3.098 1.00 97.44 99 LYS A N 1
ATOM 791 C CA . LYS A 1 99 ? 4.733 3.886 -3.601 1.00 97.44 99 LYS A CA 1
ATOM 792 C C . LYS A 1 99 ? 3.717 3.209 -2.690 1.00 97.44 99 LYS A C 1
ATOM 794 O O . LYS A 1 99 ? 2.566 3.646 -2.626 1.00 97.44 99 LYS A O 1
ATOM 799 N N . ILE A 1 100 ? 4.123 2.165 -1.977 1.00 97.81 100 ILE A N 1
ATOM 800 C CA . ILE A 1 100 ? 3.303 1.558 -0.928 1.00 97.81 100 ILE A CA 1
ATOM 801 C C . ILE A 1 100 ? 3.122 2.531 0.251 1.00 97.81 100 ILE A C 1
ATOM 803 O O . ILE A 1 100 ? 2.000 2.705 0.721 1.00 97.81 100 ILE A O 1
ATOM 807 N N . GLY A 1 101 ? 4.184 3.205 0.694 1.00 97.38 101 GLY A N 1
ATOM 808 C CA . GLY A 1 101 ? 4.109 4.227 1.742 1.00 97.38 101 GLY A CA 1
ATOM 809 C C . GLY A 1 101 ? 3.139 5.352 1.376 1.00 97.38 101 GLY A C 1
ATOM 810 O O . GLY A 1 101 ? 2.195 5.616 2.120 1.00 97.38 101 GLY A O 1
ATOM 811 N N . GLU A 1 102 ? 3.280 5.917 0.172 1.00 97.19 102 GLU A N 1
ATOM 812 C CA . GLU A 1 102 ? 2.392 6.967 -0.348 1.00 97.19 102 GLU A CA 1
ATOM 813 C C . GLU A 1 102 ? 0.912 6.547 -0.341 1.00 97.19 102 GLU A C 1
ATOM 815 O O . GLU A 1 102 ? 0.030 7.342 0.003 1.00 97.19 102 GLU A O 1
ATOM 820 N N . VAL A 1 103 ? 0.605 5.299 -0.730 1.00 97.31 103 VAL A N 1
ATOM 821 C CA . VAL A 1 103 ? -0.787 4.833 -0.748 1.00 97.31 103 VAL A CA 1
ATOM 822 C C . VAL A 1 103 ? -1.335 4.631 0.663 1.00 97.31 103 VAL A C 1
ATOM 824 O O . VAL A 1 103 ? -2.490 4.994 0.902 1.00 97.31 103 VAL A O 1
ATOM 827 N N . CYS A 1 104 ? -0.525 4.118 1.593 1.00 96.94 104 CYS A N 1
ATOM 828 C CA . CYS A 1 104 ? -0.890 3.999 3.004 1.00 96.94 104 CYS A CA 1
ATOM 829 C C . CYS A 1 104 ? -1.181 5.375 3.613 1.00 96.94 104 CYS A C 1
ATOM 831 O O . CYS A 1 104 ? -2.260 5.572 4.173 1.00 96.94 104 CYS A O 1
ATOM 833 N N . ASP A 1 105 ? -0.281 6.343 3.429 1.00 97.00 105 ASP A N 1
ATOM 834 C CA . ASP A 1 105 ? -0.447 7.708 3.937 1.00 97.00 105 ASP A CA 1
ATOM 835 C C . ASP A 1 105 ? -1.701 8.372 3.378 1.00 97.00 105 ASP A C 1
ATOM 837 O O . ASP A 1 105 ? -2.456 9.010 4.115 1.00 97.00 105 ASP A O 1
ATOM 841 N N . ARG A 1 106 ? -1.971 8.200 2.081 1.00 96.06 106 ARG A N 1
ATOM 842 C CA . ARG A 1 106 ? -3.198 8.722 1.475 1.00 96.06 106 ARG A CA 1
ATOM 843 C C . ARG A 1 106 ? -4.441 8.149 2.153 1.00 96.06 106 ARG A C 1
ATOM 845 O O . ARG A 1 106 ? -5.337 8.915 2.492 1.00 96.06 106 ARG A O 1
ATOM 852 N N . ILE A 1 107 ? -4.500 6.832 2.365 1.00 95.81 107 ILE A N 1
ATOM 853 C CA . ILE A 1 107 ? -5.659 6.190 3.002 1.00 95.81 107 ILE A CA 1
ATOM 854 C C . ILE A 1 107 ? -5.819 6.664 4.448 1.00 95.81 107 ILE A C 1
ATOM 856 O O . ILE A 1 107 ? -6.939 6.960 4.861 1.00 95.81 107 ILE A O 1
ATOM 860 N N . LEU A 1 108 ? -4.726 6.742 5.213 1.00 95.62 108 LEU A N 1
ATOM 861 C CA . LEU A 1 108 ? -4.741 7.154 6.619 1.00 95.62 108 LEU A CA 1
ATOM 862 C C . L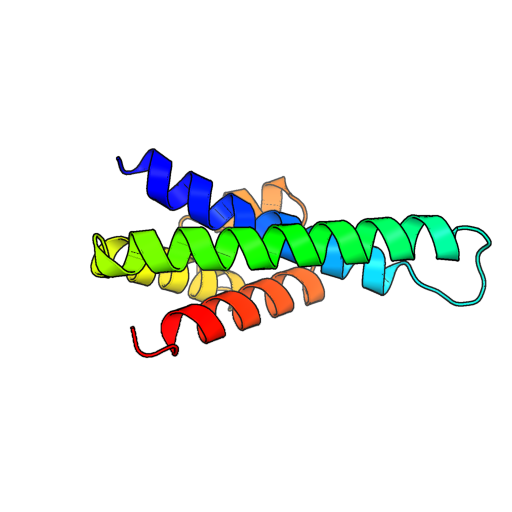EU A 1 108 ? -5.236 8.599 6.786 1.00 95.62 108 LEU A C 1
ATOM 864 O O . LEU A 1 108 ? -6.051 8.868 7.674 1.00 95.62 108 LEU A O 1
ATOM 868 N N . ASN A 1 109 ? -4.803 9.498 5.898 1.00 94.69 109 ASN A N 1
ATOM 869 C CA . ASN A 1 109 ? -5.117 10.929 5.945 1.00 94.69 109 ASN A CA 1
ATOM 870 C C . ASN A 1 109 ? -6.469 11.310 5.321 1.00 94.69 109 ASN A C 1
ATOM 872 O O . ASN A 1 109 ? -6.920 12.448 5.465 1.00 94.69 109 ASN A O 1
ATOM 876 N N . GLU A 1 110 ? -7.141 10.395 4.624 1.00 90.81 110 GLU A N 1
ATOM 877 C CA . GLU A 1 110 ? -8.507 10.633 4.168 1.00 90.81 110 GLU A CA 1
ATOM 878 C C . GLU A 1 110 ? -9.461 10.706 5.372 1.00 90.81 110 GLU A C 1
ATOM 880 O O . GLU A 1 110 ? -9.503 9.805 6.213 1.00 90.81 110 GLU A O 1
ATOM 885 N N . ASN A 1 111 ? -10.250 11.782 5.451 1.00 74.81 111 ASN A N 1
ATOM 886 C CA . ASN A 1 111 ? -11.332 11.906 6.427 1.00 74.81 111 ASN A CA 1
ATOM 887 C C . ASN A 1 111 ? -12.529 11.079 5.954 1.00 74.81 111 ASN A C 1
ATOM 889 O O . ASN A 1 111 ? -13.076 11.341 4.878 1.00 74.81 111 ASN A O 1
ATOM 893 N N . ILE A 1 112 ? -12.927 10.088 6.752 1.00 69.25 112 ILE A N 1
ATOM 894 C CA . ILE A 1 112 ? -13.993 9.134 6.424 1.00 69.25 112 ILE A CA 1
ATOM 895 C C . ILE A 1 112 ? -14.930 8.956 7.615 1.00 69.25 112 ILE A C 1
ATOM 897 O O . ILE A 1 112 ? -14.421 8.919 8.757 1.00 69.25 112 ILE A O 1
#

Organism: NCBI:txid1606542

Sequence (112 aa):
MEELVELSIMNVIMPTAQACHFSLSLNPKTEELQGNATMMKSSLLTAEKGVKVLQVLRRRERDRVDGTLESIRRTVEGEEGEWEVFFEKWGYGEEQKEKIGEVCDRILNENI

pLDDT: mean 90.31, std 10.4, range [54.44, 97.81]

Foldseek 3Di:
DLVVLVVLLCQQLVLLLLLQVLVVVCDVPDPCNVVSVVSNVVSVVSNVVSLVVNLVVCVPPVVSNLVVLVQLLCVLVVHDGPCVCVCVVVVRDNSSSVSSNVSSVVSNPDDD